Protein AF-A0A7S1Y528-F1 (afdb_monomer_lite)

Secondary structure (DSSP, 8-state):
-HHHHHHHS--SSS-S----HHHHHHHHHHTB-TTTSSB-SSTTPPP-HHHHHHHHHHHHHTT-GGGGSSTTHHHHHHHHHHHTB-TTS-BBSSTT--B-GGGGG-

Organism: NCBI:txid210454

Structure (mmCIF, N/CA/C/O backbone):
data_AF-A0A7S1Y528-F1
#
_entry.id   AF-A0A7S1Y528-F1
#
loop_
_atom_site.group_PDB
_atom_site.id
_atom_site.type_symbol
_atom_site.label_atom_id
_atom_site.label_alt_id
_atom_site.label_comp_id
_atom_site.label_asym_id
_atom_site.label_entity_id
_atom_site.label_seq_id
_atom_site.pdbx_PDB_ins_code
_atom_site.Cartn_x
_atom_site.Cartn_y
_atom_site.Cartn_z
_atom_site.occupancy
_atom_site.B_iso_or_equiv
_atom_site.auth_seq_id
_atom_site.auth_comp_id
_atom_site.auth_asym_id
_atom_site.auth_atom_id
_atom_site.pdbx_PDB_model_num
ATOM 1 N N . SER A 1 1 ? -7.528 12.379 -6.862 1.00 49.00 1 SER A N 1
ATOM 2 C CA . SER A 1 1 ? -7.353 10.995 -7.350 1.00 49.00 1 SER A CA 1
ATOM 3 C C . SER A 1 1 ? -8.045 10.688 -8.686 1.00 49.00 1 SER A C 1
ATOM 5 O O . SER A 1 1 ? -7.568 9.815 -9.387 1.00 49.00 1 SER A O 1
ATOM 7 N N . VAL A 1 2 ? -9.075 11.426 -9.137 1.00 41.56 2 VAL A N 1
ATOM 8 C CA . VAL A 1 2 ? -9.692 11.223 -10.480 1.00 41.56 2 VAL A CA 1
ATOM 9 C C . VAL A 1 2 ? -8.969 11.990 -11.606 1.00 41.56 2 VAL A C 1
ATOM 11 O O . VAL A 1 2 ? -8.946 11.548 -12.752 1.00 41.56 2 VAL A O 1
ATOM 14 N N . CYS A 1 3 ? -8.306 13.110 -11.291 1.00 40.22 3 CYS A N 1
ATOM 15 C CA . CYS A 1 3 ? -7.639 13.944 -12.302 1.00 40.22 3 CYS A CA 1
ATOM 16 C C . CYS A 1 3 ? -6.452 13.259 -12.999 1.00 40.22 3 CYS A C 1
ATOM 18 O O . CYS A 1 3 ? -6.208 13.541 -14.166 1.00 40.22 3 CYS A O 1
ATOM 20 N N . ALA A 1 4 ? -5.752 12.336 -12.329 1.00 46.84 4 ALA A N 1
ATOM 21 C CA . ALA A 1 4 ? -4.686 11.554 -12.962 1.00 46.84 4 ALA A CA 1
ATOM 22 C C . ALA A 1 4 ? -5.248 10.464 -13.899 1.00 46.84 4 ALA A C 1
ATOM 24 O O . ALA A 1 4 ? -4.673 10.198 -14.949 1.00 46.84 4 ALA A O 1
ATOM 25 N N . MET A 1 5 ? -6.416 9.889 -13.579 1.00 48.66 5 MET A N 1
ATOM 26 C CA . MET A 1 5 ? -7.058 8.845 -14.395 1.00 48.66 5 MET A CA 1
ATOM 27 C C . MET A 1 5 ? -7.637 9.379 -15.714 1.00 48.66 5 MET A C 1
ATOM 29 O O . MET A 1 5 ? -7.603 8.687 -16.731 1.00 48.66 5 MET A O 1
ATOM 33 N N . SER A 1 6 ? -8.121 10.629 -15.743 1.00 45.31 6 SER A N 1
ATOM 34 C CA . SER A 1 6 ? -8.619 11.244 -16.987 1.00 45.31 6 SER A CA 1
ATOM 35 C C . SER A 1 6 ? -7.519 11.486 -18.030 1.00 45.31 6 SER A C 1
ATOM 37 O O . SER A 1 6 ? -7.845 11.690 -19.199 1.00 45.31 6 SER A O 1
ATOM 39 N N . LEU A 1 7 ? -6.244 11.477 -17.628 1.00 48.41 7 LEU A N 1
ATOM 40 C CA . LEU A 1 7 ? -5.104 11.642 -18.535 1.00 48.41 7 LEU A CA 1
ATOM 41 C C . LEU A 1 7 ? -4.684 10.324 -19.199 1.00 48.41 7 LEU A C 1
ATOM 43 O O . LEU A 1 7 ? -4.081 10.356 -20.264 1.00 48.41 7 LEU A O 1
ATOM 47 N N . LEU A 1 8 ? -5.040 9.171 -18.621 1.00 52.47 8 LEU A N 1
ATOM 48 C CA . LEU A 1 8 ? -4.689 7.855 -19.169 1.00 52.47 8 LEU A CA 1
ATOM 49 C C . LEU A 1 8 ? -5.635 7.396 -20.292 1.00 52.47 8 LEU A C 1
ATOM 51 O O . LEU A 1 8 ? -5.253 6.574 -21.117 1.00 52.47 8 LEU A O 1
ATOM 55 N N . THR A 1 9 ? -6.865 7.922 -20.345 1.00 47.97 9 THR A N 1
ATOM 56 C CA . THR A 1 9 ? -7.915 7.454 -21.276 1.00 47.97 9 THR A CA 1
ATOM 57 C C . THR A 1 9 ? -8.153 8.366 -22.483 1.00 47.97 9 THR A C 1
ATOM 59 O O . THR A 1 9 ? -8.857 7.971 -23.411 1.00 47.97 9 THR A O 1
ATOM 62 N N . LYS A 1 10 ? -7.567 9.572 -22.516 1.00 46.69 10 LYS A N 1
ATOM 63 C CA . LYS A 1 10 ? -7.681 10.511 -23.644 1.00 46.69 10 LYS A CA 1
ATOM 64 C C . LYS A 1 10 ? -6.311 10.832 -24.235 1.00 46.69 10 LYS A C 1
ATOM 66 O O . LYS A 1 10 ? -5.588 11.621 -23.640 1.00 46.69 10 LYS A O 1
ATOM 71 N N . SER A 1 11 ? -6.008 10.256 -25.402 1.00 44.62 11 SER A N 1
ATOM 72 C CA . SER A 1 11 ? -5.190 10.799 -26.519 1.00 44.62 11 SER A CA 1
ATOM 73 C C . SER A 1 11 ? -4.404 9.675 -27.221 1.00 44.62 11 SER A C 1
ATOM 75 O O . SER A 1 11 ? -3.274 9.343 -26.889 1.00 44.62 11 SER A O 1
ATOM 77 N N . SER A 1 12 ? -5.021 8.972 -28.167 1.00 49.50 12 SER A N 1
ATOM 78 C CA . SER A 1 12 ? -4.809 9.297 -29.585 1.00 49.50 12 SER A CA 1
ATOM 79 C C . SER A 1 12 ? -5.076 10.776 -29.890 1.00 49.50 12 SER A C 1
ATOM 81 O O . SER A 1 12 ? -6.195 11.236 -29.697 1.00 49.50 12 SER A O 1
ATOM 83 N N . ASP A 1 13 ? -4.034 11.455 -30.366 1.00 48.00 13 ASP A N 1
ATOM 84 C CA . ASP A 1 13 ? -3.902 12.863 -30.782 1.00 48.00 13 ASP A CA 1
ATOM 85 C C . ASP A 1 13 ? -3.340 13.908 -29.791 1.00 48.00 13 ASP A C 1
ATOM 87 O O . ASP A 1 13 ? -3.911 14.230 -28.753 1.00 48.00 13 ASP A O 1
ATOM 91 N N . GLU A 1 14 ? -2.181 14.417 -30.234 1.00 53.28 14 GLU A N 1
ATOM 92 C CA . GLU A 1 14 ? -1.521 15.719 -30.068 1.00 53.28 14 GLU A CA 1
ATOM 93 C C . GLU A 1 14 ? -1.217 16.292 -28.661 1.00 53.28 14 GLU A C 1
ATOM 95 O O . GL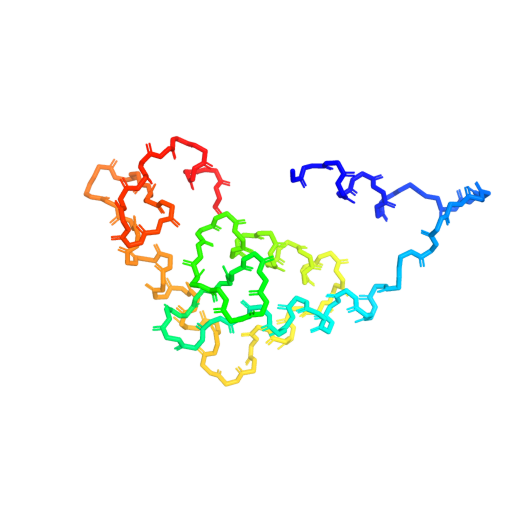U A 1 14 ? -2.025 16.931 -27.999 1.00 53.28 14 GLU A O 1
ATOM 100 N N . THR A 1 15 ? 0.082 16.226 -28.322 1.00 52.03 15 THR A N 1
ATOM 101 C CA . THR A 1 15 ? 0.836 17.114 -27.404 1.00 52.03 15 THR A CA 1
ATOM 102 C C . THR A 1 15 ? 0.431 17.117 -25.921 1.00 52.03 15 THR A C 1
ATOM 104 O O . THR A 1 15 ? -0.096 18.091 -25.396 1.00 52.03 15 THR A O 1
ATOM 107 N N . SER A 1 16 ? 0.790 16.067 -25.181 1.00 41.28 16 SER A N 1
ATOM 108 C CA . SER A 1 16 ? 0.824 16.106 -23.711 1.00 41.28 16 SER A CA 1
ATOM 109 C C . SER A 1 16 ? 1.873 15.122 -23.196 1.00 41.28 16 SER A C 1
ATOM 111 O O . SER A 1 16 ? 2.095 14.094 -23.834 1.00 41.28 16 SER A O 1
ATOM 113 N N . GLN A 1 17 ? 2.572 15.456 -22.106 1.00 50.38 17 GLN A N 1
ATOM 114 C CA . GLN A 1 17 ? 3.622 14.628 -21.496 1.00 50.38 17 GLN A CA 1
ATOM 115 C C . GLN A 1 17 ? 3.206 13.154 -21.480 1.00 50.38 17 GLN A C 1
ATOM 117 O O . GLN A 1 17 ? 2.296 12.770 -20.746 1.00 50.38 17 GLN A O 1
ATOM 122 N N . LYS A 1 18 ? 3.865 12.328 -22.297 1.00 53.16 18 LYS A N 1
ATOM 123 C CA . LYS A 1 18 ? 3.630 10.887 -22.326 1.00 53.16 18 LYS A CA 1
ATOM 124 C C . LYS A 1 18 ? 4.155 10.327 -21.008 1.00 53.16 18 LYS A C 1
ATOM 126 O O . LYS A 1 18 ? 5.343 10.062 -20.870 1.00 53.16 18 LYS A O 1
ATOM 131 N N . MET A 1 19 ? 3.277 10.266 -20.014 1.00 59.56 19 MET A N 1
ATOM 132 C CA . MET A 1 19 ? 3.539 9.625 -18.737 1.00 59.56 19 MET A CA 1
ATOM 133 C C . MET A 1 19 ? 3.926 8.174 -19.026 1.00 59.56 19 MET A C 1
ATOM 135 O O . MET A 1 19 ? 3.141 7.420 -19.601 1.00 59.56 19 MET A O 1
ATOM 139 N N . ASP A 1 20 ? 5.173 7.824 -18.716 1.00 83.00 20 ASP A N 1
ATOM 140 C CA . ASP A 1 20 ? 5.726 6.505 -18.999 1.00 83.00 20 ASP A CA 1
ATOM 141 C C . ASP A 1 20 ? 5.081 5.487 -18.055 1.00 83.00 20 ASP A C 1
ATOM 143 O O . ASP A 1 20 ? 5.426 5.389 -16.878 1.00 83.00 20 ASP A O 1
ATOM 147 N N . LEU A 1 21 ? 4.062 4.789 -18.562 1.00 82.06 21 LEU A N 1
ATOM 148 C CA . LEU A 1 21 ? 3.269 3.824 -17.806 1.00 82.06 21 LEU A CA 1
ATOM 149 C C . LEU A 1 21 ? 4.154 2.767 -17.107 1.00 82.06 21 LEU A C 1
ATOM 151 O O . LEU A 1 21 ? 3.945 2.549 -15.914 1.00 82.06 21 LEU A O 1
ATOM 155 N N . PRO A 1 22 ? 5.177 2.178 -17.763 1.00 87.25 22 PRO A N 1
ATOM 156 C CA . PRO A 1 22 ? 6.217 1.389 -17.101 1.00 87.25 22 PRO A CA 1
ATOM 157 C C . PRO A 1 22 ? 6.861 2.058 -15.880 1.00 87.25 22 PRO A C 1
ATOM 159 O O . PRO A 1 22 ? 6.888 1.450 -14.812 1.00 87.25 22 PRO A O 1
ATOM 162 N N . ALA A 1 23 ? 7.330 3.303 -16.006 1.00 87.88 23 ALA A N 1
ATOM 163 C CA . ALA A 1 23 ? 7.976 4.024 -14.907 1.00 87.88 23 ALA A CA 1
ATOM 164 C C . ALA A 1 23 ? 7.007 4.298 -13.743 1.00 87.88 23 ALA A C 1
ATOM 166 O O . ALA A 1 23 ? 7.395 4.258 -12.577 1.00 87.88 23 ALA A O 1
ATOM 167 N N . ILE A 1 24 ? 5.727 4.537 -14.043 1.00 88.06 24 ILE A N 1
ATOM 168 C CA . ILE A 1 24 ? 4.684 4.709 -13.022 1.00 88.06 24 ILE A CA 1
ATOM 169 C C . ILE A 1 24 ? 4.428 3.399 -12.287 1.00 88.06 24 ILE A C 1
ATOM 171 O O . ILE A 1 24 ? 4.349 3.397 -11.062 1.00 88.06 24 ILE A O 1
ATOM 175 N N . VAL A 1 25 ? 4.301 2.291 -13.016 1.00 90.06 25 VAL A N 1
ATOM 176 C CA . VAL A 1 25 ? 4.102 0.963 -12.424 1.00 90.06 25 VAL A CA 1
ATOM 177 C C . VAL A 1 25 ? 5.287 0.588 -11.532 1.00 90.06 25 VAL A C 1
ATOM 179 O O . VAL A 1 25 ? 5.087 0.089 -10.423 1.00 90.06 25 VAL A O 1
ATOM 182 N N . GLU A 1 26 ? 6.511 0.865 -11.981 1.00 91.44 26 GLU A N 1
ATOM 183 C CA . GLU A 1 26 ? 7.722 0.665 -11.186 1.00 91.44 26 GLU A CA 1
ATOM 184 C C . GLU A 1 26 ? 7.679 1.500 -9.902 1.00 91.44 26 GLU A C 1
ATOM 186 O O . GLU A 1 26 ? 7.804 0.945 -8.811 1.00 91.44 26 GLU A O 1
ATOM 191 N N . TRP A 1 27 ? 7.397 2.802 -10.009 1.00 90.69 27 TRP A N 1
ATOM 192 C CA . TRP A 1 27 ? 7.293 3.683 -8.846 1.00 90.69 27 TRP A CA 1
ATOM 193 C C . TRP A 1 27 ? 6.212 3.223 -7.860 1.00 90.69 27 TRP A C 1
ATOM 195 O O . TRP A 1 27 ? 6.509 3.062 -6.676 1.00 90.69 27 TRP A O 1
ATOM 205 N N . VAL A 1 28 ? 4.999 2.911 -8.335 1.00 92.06 28 VAL A N 1
ATOM 206 C CA . VAL A 1 28 ? 3.904 2.388 -7.497 1.00 92.06 28 VAL A CA 1
ATOM 207 C C . VAL A 1 28 ? 4.334 1.118 -6.771 1.00 92.06 28 VAL A C 1
ATOM 209 O O . VAL A 1 28 ? 4.031 0.953 -5.592 1.00 92.06 28 VAL A O 1
ATOM 212 N N . THR A 1 29 ? 5.089 0.238 -7.432 1.00 90.62 29 THR A N 1
ATOM 213 C CA . THR A 1 29 ? 5.594 -0.995 -6.813 1.00 90.62 29 THR A CA 1
ATOM 214 C C . THR A 1 29 ? 6.513 -0.705 -5.623 1.00 90.62 29 THR A C 1
ATOM 216 O O . THR A 1 29 ? 6.458 -1.447 -4.641 1.00 90.62 29 THR A O 1
ATOM 219 N N . THR A 1 30 ? 7.287 0.389 -5.659 1.00 92.88 30 THR A N 1
ATOM 220 C CA . THR A 1 30 ? 8.132 0.832 -4.530 1.00 92.88 30 THR A CA 1
ATOM 221 C C . THR A 1 30 ? 7.351 1.439 -3.362 1.00 92.88 30 THR A C 1
ATOM 223 O O . THR A 1 30 ? 7.896 1.575 -2.270 1.00 92.88 30 THR A O 1
ATOM 226 N N . CYS A 1 31 ? 6.088 1.821 -3.567 1.00 93.56 31 CYS A N 1
ATOM 227 C CA . CYS A 1 31 ? 5.238 2.388 -2.520 1.00 93.56 31 CYS A CA 1
ATOM 228 C C . CYS A 1 31 ? 4.561 1.322 -1.648 1.00 93.56 31 CYS A C 1
ATOM 230 O O . CYS A 1 31 ? 3.807 1.681 -0.747 1.00 93.56 31 CYS A O 1
ATOM 232 N N . PHE A 1 32 ? 4.787 0.032 -1.917 1.00 93.88 32 PHE A N 1
ATOM 233 C CA . PHE A 1 32 ? 4.288 -1.036 -1.058 1.00 93.88 32 PHE A CA 1
ATOM 234 C C . PHE A 1 32 ? 5.021 -1.019 0.283 1.00 93.88 32 PHE A C 1
ATOM 236 O O . PHE A 1 32 ? 6.249 -1.103 0.332 1.00 93.88 32 PHE A O 1
ATOM 243 N N . ASP A 1 33 ? 4.257 -0.920 1.362 1.00 93.50 33 ASP A N 1
ATOM 244 C CA . ASP A 1 33 ? 4.773 -0.936 2.717 1.00 93.50 33 ASP A CA 1
ATOM 245 C C . ASP A 1 33 ? 4.713 -2.357 3.281 1.00 93.50 33 ASP A C 1
ATOM 247 O O . ASP A 1 33 ? 3.652 -2.905 3.588 1.00 93.50 33 ASP A O 1
ATOM 251 N N . GLU A 1 34 ? 5.894 -2.943 3.452 1.00 91.19 34 GLU A N 1
ATOM 252 C CA . GLU A 1 34 ? 6.057 -4.290 3.983 1.00 91.19 34 GLU A CA 1
ATOM 253 C C . GLU A 1 34 ? 5.566 -4.422 5.441 1.00 91.19 34 GLU A C 1
ATOM 255 O O . GLU A 1 34 ? 5.228 -5.515 5.899 1.00 91.19 34 GLU A O 1
ATOM 260 N N . HIS A 1 35 ? 5.501 -3.336 6.206 1.00 89.69 35 HIS A N 1
ATOM 261 C CA . HIS A 1 35 ? 5.088 -3.411 7.605 1.00 89.69 35 HIS A CA 1
ATOM 262 C C . HIS A 1 35 ? 3.570 -3.473 7.764 1.00 89.69 35 HIS A C 1
ATOM 264 O O . HIS A 1 35 ? 3.077 -4.215 8.613 1.00 89.69 35 HIS A O 1
ATOM 270 N N . THR A 1 36 ? 2.830 -2.714 6.956 1.00 89.44 36 THR A N 1
ATOM 271 C CA . THR A 1 36 ? 1.359 -2.681 7.012 1.00 89.44 36 THR A CA 1
ATOM 272 C C . THR A 1 36 ? 0.699 -3.662 6.049 1.00 89.44 36 THR A C 1
ATOM 274 O O . THR A 1 36 ? -0.407 -4.115 6.325 1.00 89.44 36 THR A O 1
ATOM 277 N N . GLY A 1 37 ? 1.355 -4.001 4.935 1.00 91.50 37 GLY A N 1
ATOM 278 C CA . GLY A 1 37 ? 0.755 -4.771 3.844 1.00 91.50 37 GLY A CA 1
ATOM 279 C C . GLY A 1 37 ? -0.086 -3.928 2.877 1.00 91.50 37 GLY A C 1
ATOM 280 O O . GLY A 1 37 ? -0.721 -4.496 1.994 1.00 91.50 37 GLY A O 1
ATOM 281 N N . GLY A 1 38 ? -0.094 -2.598 3.024 1.00 91.69 38 GLY A N 1
ATOM 282 C CA . GLY A 1 38 ? -0.760 -1.653 2.121 1.00 91.69 38 GLY A CA 1
ATOM 283 C C . GLY A 1 38 ? 0.219 -0.869 1.239 1.00 91.69 38 GLY A C 1
ATOM 284 O O . GLY A 1 38 ? 1.420 -1.123 1.229 1.00 91.69 38 GLY A O 1
ATOM 285 N N . TYR A 1 39 ? -0.289 0.120 0.500 1.00 93.25 39 TYR A N 1
ATOM 286 C CA . TYR A 1 39 ? 0.543 1.097 -0.216 1.00 93.25 39 TYR A CA 1
ATOM 287 C C . TYR A 1 39 ? 0.496 2.462 0.467 1.00 93.25 39 TYR A C 1
ATOM 289 O O . TYR A 1 39 ? -0.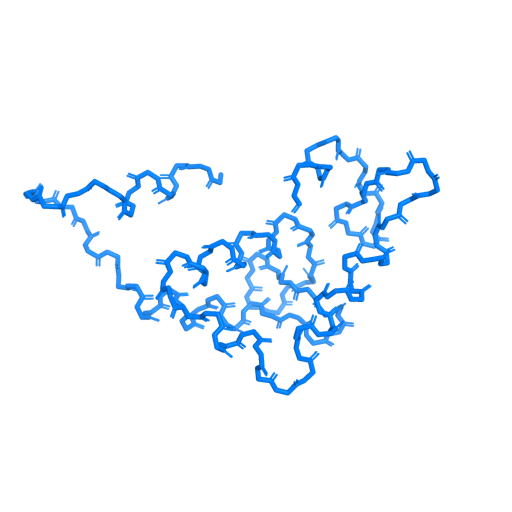565 2.900 0.918 1.00 93.25 39 TYR A O 1
ATOM 297 N N . GLY A 1 40 ? 1.643 3.136 0.510 1.00 91.00 40 GLY A N 1
ATOM 298 C CA . GLY A 1 40 ? 1.788 4.518 0.955 1.00 91.00 40 GLY A CA 1
ATOM 299 C C . GLY A 1 40 ? 1.738 5.520 -0.204 1.00 91.00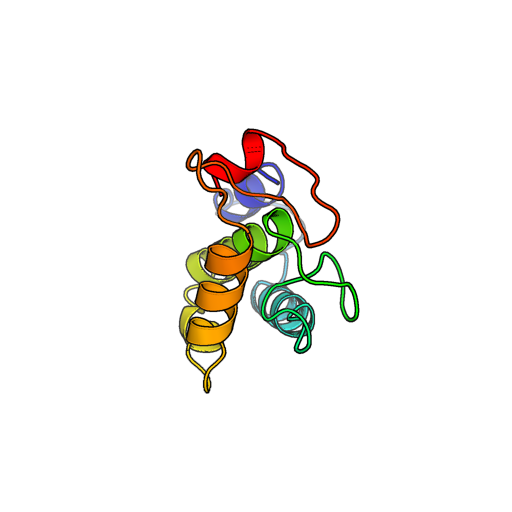 40 GLY A C 1
ATOM 300 O O . GLY A 1 40 ? 1.756 5.156 -1.378 1.00 91.00 40 GLY A O 1
ATOM 301 N N . GLY A 1 41 ? 1.699 6.814 0.123 1.00 85.25 41 GLY A N 1
ATOM 302 C CA . GLY A 1 41 ? 1.729 7.891 -0.881 1.00 85.25 41 GLY A CA 1
ATOM 303 C C . GLY A 1 41 ? 3.110 8.137 -1.502 1.00 85.25 41 GLY A C 1
ATOM 304 O O . GLY A 1 41 ? 3.221 8.896 -2.463 1.00 85.25 41 GLY A O 1
ATOM 305 N N . GLN A 1 42 ? 4.154 7.528 -0.933 1.00 87.25 42 GLN A N 1
ATOM 306 C CA . GLN A 1 42 ? 5.540 7.578 -1.390 1.00 87.25 42 GLN A CA 1
ATOM 307 C C . GLN A 1 42 ? 6.310 6.369 -0.835 1.00 87.25 42 GLN A C 1
ATOM 309 O O . GLN A 1 42 ? 5.899 5.767 0.158 1.00 87.25 42 GLN A O 1
ATOM 314 N N . THR A 1 43 ? 7.442 6.024 -1.451 1.00 86.38 43 THR A N 1
ATOM 315 C CA . THR A 1 43 ? 8.388 5.024 -0.932 1.00 86.38 43 THR A CA 1
ATOM 316 C C . THR A 1 43 ? 8.734 5.291 0.539 1.00 86.38 43 THR A C 1
ATOM 318 O O . THR A 1 43 ? 9.178 6.384 0.893 1.00 86.38 43 THR A O 1
ATOM 321 N N . GLY A 1 44 ? 8.550 4.282 1.393 1.00 84.44 44 GLY A N 1
ATOM 322 C CA . GLY A 1 44 ? 8.857 4.354 2.826 1.00 84.44 44 GLY A CA 1
ATOM 323 C C . GLY A 1 44 ? 7.795 5.037 3.694 1.00 84.44 44 GLY A C 1
ATOM 324 O O . GLY A 1 44 ? 8.040 5.237 4.880 1.00 84.44 44 GLY A O 1
ATOM 325 N N . HIS A 1 45 ? 6.640 5.411 3.135 1.00 83.88 45 HIS A N 1
ATOM 326 C CA . HIS A 1 45 ? 5.495 5.876 3.920 1.00 83.88 45 HIS A CA 1
ATOM 327 C C . HIS A 1 45 ? 4.616 4.697 4.346 1.00 83.88 45 HIS A C 1
ATOM 329 O O . HIS A 1 45 ? 4.461 3.742 3.587 1.00 83.88 45 HIS A O 1
ATOM 335 N N . ASP A 1 46 ? 3.995 4.818 5.521 1.00 86.19 46 ASP A N 1
ATOM 336 C CA . ASP A 1 46 ? 3.031 3.840 6.026 1.00 86.19 46 ASP A CA 1
ATOM 337 C C . ASP A 1 46 ? 1.875 3.622 5.033 1.00 86.19 46 ASP A C 1
ATOM 339 O O . ASP A 1 46 ? 1.386 4.563 4.391 1.00 86.19 46 ASP A O 1
ATOM 343 N N . GLY A 1 47 ? 1.416 2.373 4.943 1.00 88.06 47 GLY A N 1
ATOM 344 C CA . GLY A 1 47 ? 0.260 2.005 4.132 1.00 88.06 47 GLY A CA 1
ATOM 345 C C . GLY A 1 47 ? -1.024 2.718 4.563 1.00 88.06 47 GLY A C 1
ATOM 346 O O . GLY A 1 47 ? -1.327 2.835 5.751 1.00 88.06 47 GLY A O 1
ATOM 347 N N . HIS A 1 48 ? -1.804 3.167 3.579 1.00 89.12 48 HIS A N 1
ATOM 348 C CA . HIS A 1 48 ? -3.077 3.860 3.785 1.00 89.12 48 HIS A CA 1
ATOM 349 C C . HIS A 1 48 ? -4.113 3.384 2.756 1.00 89.12 48 HIS A C 1
ATOM 351 O O . HIS A 1 48 ? -3.776 3.137 1.593 1.00 89.12 48 HIS A O 1
ATOM 357 N N . MET A 1 49 ? -5.390 3.304 3.138 1.00 87.44 49 MET A N 1
ATOM 358 C CA . MET A 1 49 ? -6.481 2.776 2.304 1.00 87.44 49 MET A CA 1
ATOM 359 C C . MET A 1 49 ? -6.588 3.499 0.952 1.00 87.44 49 MET A C 1
ATOM 361 O O . MET A 1 49 ? -6.585 2.874 -0.106 1.00 87.44 49 MET A O 1
ATOM 365 N N . LEU A 1 5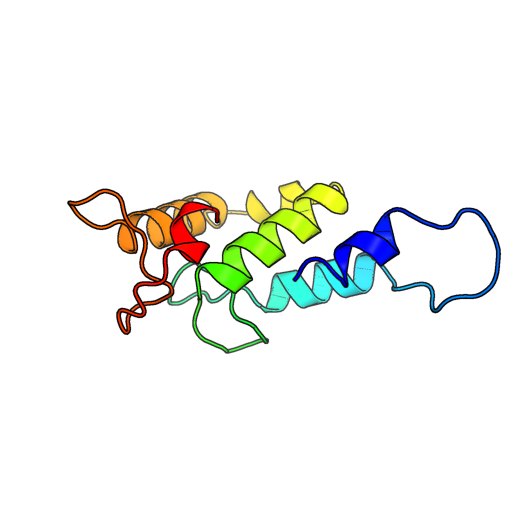0 ? -6.582 4.837 0.981 1.00 87.56 50 LEU A N 1
ATOM 366 C CA . LEU A 1 50 ? -6.604 5.689 -0.217 1.00 87.56 50 LEU A CA 1
ATOM 367 C C . LEU A 1 50 ? -5.491 5.356 -1.234 1.00 87.56 50 LEU A C 1
ATOM 369 O O . LEU A 1 50 ? -5.742 5.289 -2.441 1.00 87.56 50 LEU A O 1
ATOM 373 N N . TYR A 1 51 ? -4.254 5.188 -0.761 1.00 90.00 51 TYR A N 1
ATOM 374 C CA . TYR A 1 51 ? -3.105 4.923 -1.628 1.00 90.00 51 TYR A CA 1
ATOM 375 C C . TYR A 1 51 ? -3.073 3.464 -2.078 1.00 90.00 51 TYR A C 1
ATOM 377 O O . TYR A 1 51 ? -2.740 3.199 -3.228 1.00 90.00 51 TYR A O 1
ATOM 385 N N . THR A 1 52 ? -3.523 2.545 -1.224 1.00 91.06 52 THR A N 1
ATOM 386 C CA . THR A 1 52 ? -3.720 1.128 -1.555 1.00 91.06 52 THR A CA 1
ATOM 387 C C . THR A 1 52 ? -4.706 0.962 -2.705 1.00 91.06 52 THR A C 1
ATOM 389 O O . THR A 1 52 ? -4.357 0.350 -3.714 1.00 91.06 52 THR A O 1
ATOM 392 N N . LEU A 1 53 ? -5.882 1.595 -2.632 1.00 90.12 53 LEU A N 1
ATOM 393 C CA . LEU A 1 53 ? -6.827 1.610 -3.750 1.00 90.12 53 LEU A CA 1
ATOM 394 C C . LEU A 1 53 ? -6.196 2.208 -5.011 1.00 90.12 53 LEU A C 1
ATOM 396 O O . LEU A 1 53 ? -6.294 1.626 -6.089 1.00 90.12 53 LEU A O 1
ATOM 400 N N . SER A 1 54 ? -5.558 3.375 -4.884 1.00 90.50 54 SER A N 1
ATOM 401 C CA . SER A 1 54 ? -4.984 4.081 -6.036 1.00 90.50 54 SER A CA 1
ATOM 402 C C . SER A 1 54 ? -3.910 3.237 -6.733 1.00 90.50 54 SER A C 1
ATOM 404 O O . SER A 1 54 ? -3.874 3.181 -7.960 1.00 90.50 54 SER A O 1
ATOM 406 N N . ALA A 1 55 ? -3.072 2.534 -5.969 1.00 90.81 55 ALA A N 1
ATOM 407 C CA . ALA A 1 55 ? -2.065 1.618 -6.491 1.00 90.81 55 ALA A CA 1
ATOM 408 C C . ALA A 1 55 ? -2.701 0.438 -7.242 1.00 90.81 55 ALA A C 1
ATOM 410 O O . ALA A 1 55 ? -2.310 0.158 -8.374 1.00 90.81 55 ALA A O 1
ATOM 411 N N . ILE A 1 56 ? -3.722 -0.205 -6.661 1.00 91.44 56 ILE A N 1
ATOM 412 C CA . ILE A 1 56 ? -4.455 -1.305 -7.309 1.00 91.44 56 ILE A CA 1
ATOM 413 C C . ILE A 1 56 ? -5.109 -0.825 -8.609 1.00 91.44 56 ILE A C 1
ATOM 415 O O . ILE A 1 56 ? -5.001 -1.491 -9.635 1.00 91.44 56 ILE A O 1
ATOM 419 N N . GLN A 1 57 ? -5.739 0.352 -8.600 1.00 89.31 57 GLN A N 1
ATOM 420 C CA . GLN A 1 57 ? -6.346 0.949 -9.791 1.00 89.31 57 GLN A CA 1
ATOM 421 C C . GLN A 1 57 ? -5.310 1.213 -10.889 1.00 89.31 57 GLN A C 1
ATOM 423 O O . GLN A 1 57 ? -5.565 0.901 -12.050 1.00 89.31 57 GLN A O 1
ATOM 428 N N . ILE A 1 58 ? -4.135 1.752 -10.543 1.00 89.19 58 ILE A N 1
ATOM 429 C CA . ILE A 1 58 ? -3.042 1.970 -11.503 1.00 89.19 58 ILE A CA 1
ATOM 430 C C . ILE A 1 58 ? -2.579 0.643 -12.108 1.00 89.19 58 ILE A C 1
ATOM 432 O O . ILE A 1 58 ? -2.445 0.550 -13.327 1.00 89.19 58 ILE A O 1
ATOM 436 N N . LEU A 1 59 ? -2.378 -0.389 -11.286 1.00 90.00 59 LEU A N 1
ATOM 437 C CA . LEU A 1 59 ? -1.960 -1.710 -11.758 1.00 90.00 59 LEU A CA 1
ATOM 438 C C . LEU A 1 59 ? -3.025 -2.371 -12.640 1.00 90.00 59 LEU A C 1
ATOM 440 O O . LEU A 1 59 ? -2.680 -2.948 -13.668 1.00 90.00 59 LEU A O 1
ATOM 444 N N . ALA A 1 60 ? -4.308 -2.226 -12.304 1.00 89.81 60 ALA A N 1
ATOM 445 C CA . ALA A 1 60 ? -5.411 -2.717 -13.124 1.00 89.81 60 ALA A CA 1
ATOM 446 C C . ALA A 1 60 ? -5.484 -1.998 -14.481 1.00 89.81 60 ALA A C 1
ATOM 448 O O . ALA A 1 60 ? -5.617 -2.646 -15.515 1.00 89.81 60 ALA A O 1
ATOM 449 N N . MET A 1 61 ? -5.345 -0.667 -14.500 1.00 85.88 61 MET A N 1
ATOM 450 C CA . MET A 1 61 ? -5.322 0.117 -15.744 1.00 85.88 61 MET A CA 1
ATOM 451 C C . MET A 1 61 ? -4.098 -0.187 -16.614 1.00 85.88 61 MET A C 1
ATOM 453 O O . MET A 1 61 ? -4.176 -0.076 -17.834 1.00 85.88 61 MET A O 1
ATOM 457 N N . ALA A 1 62 ? -2.974 -0.552 -15.996 1.00 88.00 62 ALA A N 1
ATOM 458 C CA . ALA A 1 62 ? -1.754 -0.920 -16.701 1.00 88.00 62 ALA A CA 1
ATOM 459 C C . ALA A 1 62 ? -1.737 -2.378 -17.191 1.00 88.00 62 ALA A C 1
ATOM 461 O O . ALA A 1 62 ? -0.758 -2.771 -17.819 1.00 88.00 62 ALA A O 1
ATOM 462 N N . ASP A 1 63 ? -2.774 -3.172 -16.891 1.00 90.50 63 ASP A N 1
ATOM 463 C CA . ASP A 1 63 ? -2.798 -4.630 -17.082 1.00 90.50 63 ASP A CA 1
ATOM 464 C C . ASP A 1 63 ? -1.606 -5.331 -16.396 1.00 90.50 63 ASP A C 1
ATOM 466 O O . ASP A 1 63 ? -1.001 -6.266 -16.916 1.00 90.50 63 ASP A O 1
ATOM 470 N N . ARG A 1 64 ? -1.226 -4.826 -15.210 1.00 92.25 64 ARG A N 1
ATOM 471 C CA . ARG A 1 64 ? -0.079 -5.284 -14.406 1.00 92.25 64 ARG A CA 1
ATOM 472 C C . ARG A 1 64 ? -0.468 -5.827 -13.033 1.00 92.25 64 ARG A C 1
ATOM 474 O O . ARG A 1 64 ? 0.266 -5.692 -12.051 1.00 92.25 64 ARG A O 1
ATOM 481 N N . MET A 1 65 ? -1.641 -6.452 -12.949 1.00 91.38 65 MET A N 1
ATOM 482 C CA . MET A 1 65 ? -2.106 -7.113 -11.723 1.00 91.38 65 MET A CA 1
ATOM 483 C C . MET A 1 65 ? -1.213 -8.297 -11.319 1.00 91.38 65 MET A C 1
ATOM 485 O O . MET A 1 65 ? -1.201 -8.671 -10.147 1.00 91.38 65 MET A O 1
ATOM 489 N N . ASP A 1 66 ? -0.409 -8.832 -12.248 1.00 92.81 66 ASP A N 1
ATOM 490 C CA . ASP A 1 66 ? 0.623 -9.840 -11.979 1.00 92.81 66 ASP A CA 1
ATOM 491 C C . ASP A 1 66 ? 1.540 -9.425 -10.821 1.00 92.81 66 ASP A C 1
ATOM 493 O O . ASP A 1 66 ? 1.858 -10.247 -9.961 1.00 92.81 66 ASP A O 1
ATOM 497 N N . LEU A 1 67 ? 1.879 -8.136 -10.729 1.00 90.75 67 LEU A N 1
ATOM 498 C CA . LEU A 1 67 ? 2.771 -7.594 -9.702 1.00 90.75 67 LEU A CA 1
ATOM 499 C C . LEU A 1 67 ? 2.195 -7.648 -8.279 1.00 90.75 67 LEU A C 1
ATOM 501 O O . LEU A 1 67 ? 2.961 -7.679 -7.315 1.00 90.75 67 LEU A O 1
ATOM 505 N N . LEU A 1 68 ? 0.866 -7.670 -8.131 1.00 89.06 68 LEU A N 1
ATOM 506 C CA . LEU A 1 68 ? 0.196 -7.866 -6.837 1.00 89.06 68 LEU A CA 1
ATOM 507 C C . LEU A 1 68 ? 0.138 -9.337 -6.430 1.00 89.06 68 LEU A C 1
ATOM 509 O O . LEU A 1 68 ? 0.006 -9.635 -5.249 1.00 89.06 68 LEU A O 1
ATOM 513 N N . THR A 1 69 ? 0.244 -10.256 -7.388 1.00 86.00 69 THR A N 1
ATOM 514 C CA . THR A 1 69 ? 0.183 -11.705 -7.135 1.00 86.00 69 THR A CA 1
ATOM 515 C C . THR A 1 69 ? 1.549 -12.335 -6.863 1.00 86.00 69 THR A C 1
ATOM 517 O O . THR A 1 69 ? 1.644 -13.539 -6.640 1.00 86.00 69 THR A O 1
ATOM 520 N N . ILE A 1 70 ? 2.623 -11.540 -6.876 1.00 87.50 70 ILE A N 1
ATOM 521 C CA . ILE A 1 70 ? 3.965 -12.014 -6.534 1.00 87.50 70 ILE A CA 1
ATOM 522 C C . ILE A 1 70 ? 4.020 -12.323 -5.034 1.00 87.50 70 ILE A C 1
ATOM 524 O O . ILE A 1 70 ? 3.847 -11.433 -4.200 1.00 87.50 70 ILE A O 1
ATOM 528 N N . GLY A 1 71 ? 4.317 -13.579 -4.699 1.00 89.25 71 GLY A N 1
ATOM 529 C CA . GLY A 1 71 ? 4.434 -14.024 -3.311 1.00 89.25 71 GLY A CA 1
ATO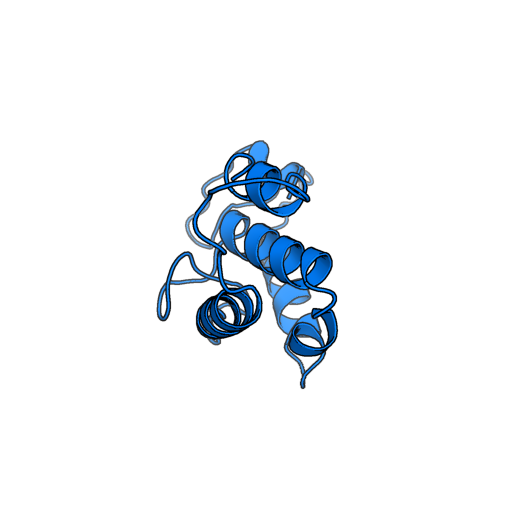M 530 C C . GLY A 1 71 ? 3.099 -13.950 -2.569 1.00 89.25 71 GLY A C 1
ATOM 531 O O . GLY A 1 71 ? 2.078 -14.388 -3.086 1.00 89.25 71 GLY A O 1
ATOM 532 N N . ASP A 1 72 ? 3.119 -13.394 -1.360 1.00 90.44 72 ASP A N 1
ATOM 533 C CA . ASP A 1 72 ? 1.958 -13.220 -0.475 1.00 90.44 72 ASP A CA 1
ATOM 534 C C . ASP A 1 72 ? 1.386 -11.789 -0.510 1.00 90.44 72 ASP A C 1
ATOM 536 O O . ASP A 1 72 ? 0.579 -11.401 0.336 1.00 90.44 72 ASP A O 1
ATOM 540 N N . LYS A 1 73 ? 1.802 -10.971 -1.487 1.00 90.81 73 LYS A N 1
ATOM 541 C CA . LYS A 1 73 ? 1.477 -9.540 -1.538 1.00 90.81 73 LYS A CA 1
ATOM 542 C C . LYS A 1 73 ? -0.030 -9.285 -1.605 1.00 90.81 73 LYS A C 1
ATOM 544 O O . LYS A 1 73 ? -0.532 -8.424 -0.886 1.00 90.81 73 LYS A O 1
ATOM 549 N N . ALA A 1 74 ? -0.759 -10.066 -2.400 1.00 92.00 74 ALA A N 1
ATOM 550 C CA . ALA A 1 74 ? -2.217 -9.996 -2.475 1.00 92.00 74 ALA A CA 1
ATOM 551 C C . ALA A 1 74 ? -2.877 -10.304 -1.120 1.00 92.00 74 ALA A C 1
ATOM 553 O O . ALA A 1 74 ? -3.740 -9.548 -0.676 1.00 92.00 74 ALA A O 1
ATOM 554 N N . ASP A 1 75 ? -2.432 -11.359 -0.433 1.00 93.44 75 ASP A N 1
ATOM 555 C CA . ASP A 1 75 ? -2.974 -11.761 0.871 1.00 93.44 75 ASP A CA 1
ATOM 556 C C . ASP A 1 75 ? -2.710 -10.700 1.945 1.00 93.44 75 ASP A C 1
ATOM 558 O O . ASP A 1 75 ? -3.551 -10.452 2.812 1.00 93.44 75 ASP A O 1
ATOM 562 N N . ARG A 1 76 ? -1.565 -10.017 1.863 1.00 94.25 76 ARG A N 1
ATOM 563 C CA . ARG A 1 76 ? -1.199 -8.920 2.767 1.00 94.25 76 ARG A CA 1
ATOM 564 C C . ARG A 1 76 ? -2.023 -7.667 2.522 1.00 94.25 76 ARG A C 1
ATOM 566 O O . ARG A 1 76 ? -2.486 -7.074 3.490 1.00 94.25 76 ARG A O 1
ATOM 573 N N . VAL A 1 77 ? -2.284 -7.324 1.261 1.00 92.94 77 VAL A N 1
ATOM 574 C CA . VAL A 1 77 ? -3.208 -6.236 0.904 1.00 92.94 77 VAL A CA 1
ATOM 575 C C . VAL A 1 77 ? -4.615 -6.541 1.412 1.00 92.94 77 VAL A C 1
ATOM 577 O O . VAL A 1 77 ? -5.242 -5.683 2.028 1.00 92.94 77 VAL A O 1
ATOM 580 N N . VAL A 1 78 ? -5.104 -7.768 1.219 1.00 91.94 78 VAL A N 1
ATOM 581 C CA . VAL A 1 78 ? -6.415 -8.185 1.736 1.00 91.94 78 VAL A CA 1
ATOM 582 C C . VAL A 1 78 ? -6.450 -8.104 3.262 1.00 91.94 78 VAL A C 1
ATOM 584 O O . VAL A 1 78 ? -7.382 -7.525 3.814 1.00 91.94 78 VAL A O 1
ATOM 587 N N . SER A 1 79 ? -5.424 -8.618 3.940 1.00 92.88 79 SER A N 1
ATOM 588 C CA . SER A 1 79 ? -5.321 -8.577 5.404 1.00 92.88 79 SER A CA 1
ATOM 589 C C . SER A 1 79 ? -5.270 -7.142 5.934 1.00 92.88 79 SER A C 1
ATOM 591 O O . SER A 1 79 ? -5.916 -6.831 6.933 1.00 92.88 79 SER A O 1
ATOM 593 N N . PHE A 1 80 ? -4.558 -6.247 5.242 1.00 91.56 80 PHE A N 1
ATOM 594 C CA . PHE A 1 80 ? -4.512 -4.822 5.558 1.00 91.56 80 PHE A CA 1
ATOM 595 C C . PHE A 1 80 ? -5.902 -4.187 5.452 1.00 91.56 80 PHE A C 1
ATOM 597 O O . PHE A 1 80 ? -6.380 -3.602 6.421 1.00 91.56 80 PHE A O 1
ATOM 604 N N . ILE A 1 81 ? -6.599 -4.369 4.327 1.00 88.81 81 ILE A N 1
ATOM 605 C CA . ILE A 1 81 ? -7.952 -3.826 4.118 1.00 88.81 81 ILE A CA 1
ATOM 606 C C . ILE A 1 81 ? -8.933 -4.381 5.163 1.00 88.81 81 ILE A C 1
ATOM 608 O O . ILE A 1 81 ? -9.701 -3.626 5.756 1.00 88.81 81 ILE A O 1
ATOM 612 N N . GLN A 1 82 ? -8.875 -5.685 5.446 1.00 89.31 82 GLN A N 1
ATOM 613 C CA . GLN A 1 82 ? -9.698 -6.323 6.478 1.00 89.31 82 GLN A CA 1
ATOM 614 C C . GLN A 1 82 ? -9.425 -5.752 7.871 1.00 89.31 82 GLN A C 1
ATOM 616 O O . GLN A 1 82 ? -10.361 -5.555 8.640 1.00 89.31 82 GLN A O 1
ATOM 621 N N . SER A 1 83 ? -8.164 -5.448 8.193 1.00 88.62 83 SER A N 1
ATOM 622 C CA . SER A 1 83 ? -7.793 -4.863 9.488 1.00 88.62 83 SER A CA 1
ATOM 623 C C . SER A 1 83 ? -8.358 -3.455 9.707 1.00 88.62 83 SER A C 1
ATOM 625 O O . SER A 1 83 ? -8.490 -3.019 10.849 1.00 88.62 83 SER A O 1
ATOM 627 N N . LEU A 1 84 ? -8.712 -2.754 8.624 1.00 87.06 84 LEU A N 1
ATOM 628 C CA . LEU A 1 84 ? -9.297 -1.415 8.660 1.00 87.06 84 LEU A CA 1
ATOM 629 C C . LEU A 1 84 ? -10.830 -1.438 8.719 1.00 87.06 84 LEU A C 1
ATOM 631 O O . LEU A 1 84 ? -11.432 -0.388 8.950 1.00 87.06 84 LEU A O 1
ATOM 635 N N . GLN A 1 85 ? -11.459 -2.601 8.516 1.00 84.31 85 GLN A N 1
ATOM 636 C CA . GLN A 1 85 ? -12.909 -2.754 8.562 1.00 84.31 85 GLN A CA 1
ATOM 637 C C . GLN A 1 85 ? -13.428 -2.671 10.003 1.00 84.31 85 GLN A C 1
ATOM 639 O O . GLN A 1 85 ? -12.958 -3.370 10.900 1.00 84.31 85 GLN A O 1
ATOM 644 N N . GLN A 1 86 ? -14.446 -1.843 10.215 1.00 85.19 86 GLN A N 1
ATOM 645 C CA . GLN A 1 86 ? -15.088 -1.626 11.505 1.00 85.19 86 GLN A CA 1
ATOM 646 C C . GLN A 1 86 ? -16.346 -2.492 11.685 1.00 85.19 86 GLN A C 1
ATOM 648 O O . GLN A 1 86 ? -16.949 -2.928 10.698 1.00 85.19 86 GLN A O 1
ATOM 653 N N . PRO A 1 87 ? -16.808 -2.717 12.934 1.00 84.12 87 PRO A N 1
ATOM 654 C CA . PRO A 1 87 ? -18.014 -3.505 13.211 1.00 84.12 87 PRO A CA 1
ATOM 655 C C . PRO A 1 87 ? -19.301 -2.958 12.580 1.00 84.12 87 PRO A C 1
ATOM 657 O O . PRO A 1 87 ? -20.246 -3.715 12.370 1.00 84.12 87 PRO A O 1
ATOM 660 N N . ASP A 1 88 ? -19.355 -1.655 12.294 1.00 82.56 88 ASP A N 1
ATOM 661 C CA . ASP A 1 88 ? -20.482 -0.997 11.622 1.00 82.56 88 ASP A CA 1
ATOM 662 C C . ASP A 1 88 ? -20.412 -1.084 10.084 1.00 82.56 88 ASP A C 1
ATOM 664 O O . ASP A 1 88 ? -21.313 -0.607 9.394 1.00 82.56 88 ASP A O 1
ATOM 668 N N . GLY A 1 89 ? -19.363 -1.717 9.545 1.00 80.56 89 GLY A N 1
ATOM 669 C CA . GLY A 1 89 ? -19.108 -1.868 8.115 1.00 80.56 89 GLY A CA 1
ATOM 670 C C . GLY A 1 89 ? -18.351 -0.701 7.473 1.00 80.56 89 GLY A C 1
ATOM 671 O O . GLY A 1 89 ? -18.092 -0.755 6.270 1.00 80.56 89 GLY A O 1
ATOM 672 N N . SER A 1 90 ? -17.985 0.337 8.233 1.00 80.00 90 SER A N 1
ATOM 673 C CA . SER A 1 90 ? -17.102 1.405 7.751 1.00 80.00 90 SER A CA 1
ATOM 674 C C . SER A 1 90 ? -15.641 0.942 7.670 1.00 80.00 90 SER A C 1
ATOM 676 O O . SER A 1 90 ? -15.278 -0.102 8.211 1.00 80.00 90 SER A O 1
ATOM 678 N N . PHE A 1 91 ? -14.796 1.701 6.970 1.00 78.69 91 PHE A N 1
ATOM 679 C CA . PHE A 1 91 ? -13.355 1.447 6.887 1.00 78.69 91 PHE A CA 1
ATOM 680 C C . PHE A 1 91 ? -12.580 2.662 7.398 1.00 78.69 91 PHE A C 1
ATOM 682 O O . PHE A 1 91 ? -12.929 3.801 7.082 1.00 78.69 91 PHE A O 1
ATOM 689 N N . CYS A 1 92 ? -11.516 2.421 8.161 1.00 80.12 92 CYS A N 1
ATOM 690 C CA . CYS A 1 92 ? -10.542 3.452 8.518 1.00 80.12 92 CYS A CA 1
ATOM 691 C C . CYS A 1 92 ? -9.547 3.700 7.377 1.00 80.12 92 CYS A C 1
ATOM 693 O O . CYS A 1 92 ? -9.237 2.801 6.600 1.00 80.12 92 CYS A O 1
ATOM 695 N N . GLY A 1 93 ? -9.007 4.916 7.299 1.00 68.50 93 GLY A N 1
ATOM 696 C CA . GLY A 1 93 ? -7.962 5.272 6.337 1.00 68.50 93 GLY A CA 1
ATOM 697 C C . GLY A 1 93 ? -6.614 4.630 6.656 1.00 68.50 93 GLY A C 1
ATOM 698 O O . GLY A 1 93 ? -5.897 4.201 5.752 1.00 68.50 93 GLY A O 1
ATOM 699 N N . ASP A 1 94 ? -6.291 4.522 7.942 1.00 71.44 94 ASP A N 1
ATOM 700 C CA . ASP A 1 94 ? -5.056 3.947 8.458 1.00 71.44 94 ASP A CA 1
ATOM 701 C C . ASP A 1 94 ? -5.205 3.501 9.927 1.00 71.44 94 ASP A C 1
ATOM 703 O O . ASP A 1 94 ? -6.280 3.572 10.535 1.00 71.44 94 ASP A O 1
ATOM 707 N N . LYS A 1 95 ? -4.085 3.062 10.516 1.00 66.12 95 LYS A N 1
ATOM 708 C CA . LYS A 1 95 ? -3.963 2.654 11.926 1.00 66.12 95 LYS A CA 1
ATOM 709 C C . LYS A 1 95 ? -4.258 3.768 12.943 1.00 66.12 95 LYS A C 1
ATOM 711 O O . LYS A 1 95 ? -4.374 3.471 14.130 1.00 66.12 95 LYS A O 1
ATOM 716 N N . TRP A 1 96 ? -4.349 5.026 12.513 1.00 65.19 96 TRP A N 1
ATOM 717 C CA . TRP A 1 96 ? -4.604 6.184 13.373 1.00 65.19 96 TRP A CA 1
ATOM 718 C C . TRP A 1 96 ? -6.086 6.561 13.435 1.00 65.19 96 TRP A C 1
ATOM 720 O O . TRP A 1 96 ? -6.459 7.435 14.218 1.00 65.19 96 TRP A O 1
ATOM 730 N N . GLY A 1 97 ? -6.940 5.846 12.697 1.00 59.91 97 GLY A N 1
ATOM 731 C CA . GLY A 1 97 ? -8.386 5.894 12.884 1.00 59.91 97 GLY A CA 1
ATOM 732 C C . GLY A 1 97 ? -9.059 7.107 12.251 1.00 59.91 97 GLY A C 1
ATOM 733 O O . GLY A 1 97 ? -10.094 7.545 12.753 1.00 59.91 97 GLY A O 1
ATOM 734 N N . GLU A 1 98 ? -8.515 7.653 11.155 1.00 61.00 98 GLU A N 1
ATOM 735 C CA . GLU A 1 98 ? -9.304 8.557 10.312 1.00 61.00 98 GLU A CA 1
ATOM 736 C C . GLU A 1 98 ? -10.486 7.761 9.738 1.00 61.00 98 GLU A C 1
ATOM 738 O O . GLU A 1 98 ? -10.315 6.882 8.894 1.00 61.00 98 GLU A O 1
ATOM 743 N N . ILE A 1 99 ? -11.690 8.043 10.234 1.00 58.66 99 ILE A N 1
ATOM 744 C CA . ILE A 1 99 ? -12.936 7.487 9.710 1.00 58.66 99 ILE A CA 1
ATOM 745 C C . ILE A 1 99 ? -13.505 8.524 8.756 1.00 58.66 99 ILE A C 1
ATOM 747 O O . ILE A 1 99 ? -14.097 9.521 9.172 1.00 58.66 99 ILE A O 1
ATOM 751 N N . ASP A 1 100 ? -13.317 8.283 7.466 1.00 60.66 100 ASP A N 1
ATOM 752 C CA . ASP A 1 100 ? -13.950 9.063 6.421 1.00 60.66 100 ASP A CA 1
ATOM 753 C C . ASP A 1 100 ? -14.811 8.149 5.552 1.00 60.66 100 ASP A C 1
ATOM 755 O O . ASP A 1 100 ? -14.359 7.118 5.057 1.00 60.66 100 ASP A O 1
ATOM 759 N N . THR A 1 101 ? -16.062 8.546 5.320 1.00 54.47 101 THR A N 1
ATOM 760 C CA . THR A 1 101 ? -16.999 7.841 4.427 1.00 54.47 101 THR A CA 1
ATOM 761 C C . THR A 1 101 ? -16.451 7.591 3.015 1.00 54.47 101 THR A C 1
ATOM 763 O O . THR A 1 101 ? -16.932 6.699 2.320 1.00 54.47 101 THR A O 1
ATOM 766 N N . ARG A 1 102 ? -15.426 8.340 2.581 1.00 57.56 102 ARG A N 1
ATOM 767 C CA . ARG A 1 102 ? -14.695 8.128 1.324 1.00 57.56 102 ARG A CA 1
ATOM 768 C C . ARG A 1 102 ? -14.012 6.758 1.270 1.00 57.56 102 ARG A C 1
ATOM 770 O O . ARG A 1 102 ? -13.859 6.223 0.174 1.00 57.56 102 ARG A O 1
ATOM 777 N N . PHE A 1 103 ? -13.634 6.175 2.409 1.00 56.75 103 PHE A N 1
ATOM 778 C CA . PHE A 1 103 ? -12.983 4.863 2.453 1.00 56.75 103 PHE A CA 1
ATOM 779 C C . PHE A 1 103 ? -13.949 3.707 2.201 1.00 56.75 103 PHE A C 1
ATOM 781 O O . PHE A 1 103 ? -13.517 2.687 1.693 1.00 56.75 103 PHE A O 1
ATOM 788 N N . SER A 1 104 ? -15.255 3.876 2.433 1.00 57.19 104 SER A N 1
ATOM 789 C CA . SER A 1 104 ? -16.257 2.860 2.067 1.00 57.19 104 SER A CA 1
ATOM 790 C C . SER A 1 104 ? -16.451 2.699 0.551 1.00 57.19 104 SER A C 1
ATOM 792 O O . SER A 1 104 ? -17.082 1.739 0.121 1.00 57.19 104 SER A O 1
ATOM 794 N N . TYR A 1 105 ? -15.967 3.646 -0.260 1.00 55.66 105 TYR A N 1
ATOM 795 C CA . TYR A 1 105 ? -15.955 3.536 -1.726 1.00 55.66 105 TYR A CA 1
ATOM 796 C C . TYR A 1 105 ? -14.629 2.964 -2.262 1.00 55.66 105 TYR A C 1
ATOM 798 O O . TYR A 1 105 ? -14.516 2.690 -3.457 1.00 55.66 105 TYR A O 1
ATOM 806 N N . CYS A 1 106 ? -13.624 2.844 -1.392 1.00 52.41 106 CYS A N 1
ATOM 807 C CA . CYS A 1 106 ? -12.306 2.312 -1.713 1.00 52.41 106 CYS A CA 1
ATOM 808 C C . CYS A 1 106 ? -12.282 0.795 -1.530 1.00 52.41 106 CYS A C 1
ATOM 810 O O . CYS A 1 106 ? -11.601 0.135 -2.340 1.00 52.41 106 CYS A O 1
#

InterPro domains:
  IPR001330 Prenyltransferase alpha-alpha toroid domain [PF00432] (2-106)
  IPR008930 Terpenoid cyclases/protein prenyltransferase alpha-alpha toroid [SSF48239] (2-106)
  IPR045089 Prenyltransferase subunit beta [PTHR11774] (2-106)

Radius of gyration: 14.83 Å; chains: 1; bounding box: 29×31×44 Å

pLDDT: mean 77.83, std 17.2, r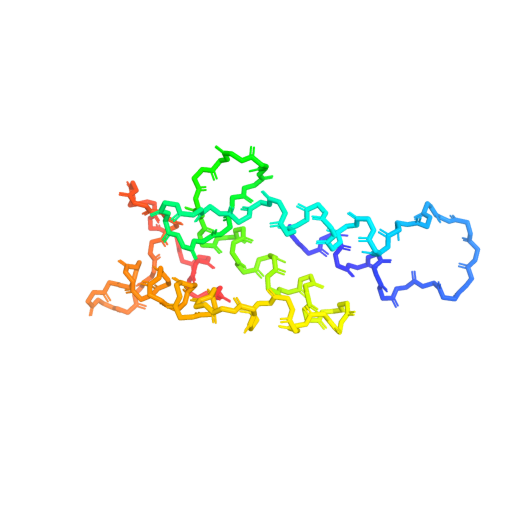ange [40.22, 94.25]

Foldseek 3Di:
DVVVVVVLPDDPDDDDPPPPLVVVLVQQLQQQDPVLLAGDPGRPDDHWLVSRVVSCVSCVSSVNCVSCVPDCSVVSSVVNQVVQADPVRFGAGHPVRNGDNVSSVD

Sequence (106 aa):
SVCAMSLLTKSSDETSQKMDLPAIVEWVTTCFDEHTGGYGGQTGHDGHMLYTLSAIQILAMADRMDLLTIGDKADRVVSFIQSLQQPDGSFCGDKWGEIDTRFSYC